Protein AF-A0A059A3P7-F1 (afdb_monomer_lite)

Radius of gyration: 15.94 Å; chains: 1; bounding box: 34×30×38 Å

Foldseek 3Di:
DDPPDDDLVVLPPPDPVVSVVSVVVVVVDDDDDDDDDDDQQQVVVLVVCVVVVDQEAEDEDFPDDDGHQVSCCVRRPHHYDYDYDDPVPCDPDSVDD

Organism: Eucalyptus grandis (NCBI:txid71139)

InterPro domains:
  IPR006016 UspA [PF00582] (36-84)
  IPR014729 Rossmann-like alpha/beta/alpha sandwich fold [G3DSA:3.40.50.620] (1-97)
  IPR044187 Universal stress protein A-like protein, plant [PTHR47710] (1-97)

Structure (mmCIF, N/CA/C/O backbone):
data_AF-A0A059A3P7-F1
#
_entry.id   AF-A0A059A3P7-F1
#
loop_
_atom_site.group_PDB
_atom_site.id
_atom_site.type_symbol
_atom_site.label_atom_id
_atom_site.label_alt_id
_atom_site.label_comp_id
_atom_site.label_asym_id
_atom_site.label_entity_id
_atom_site.label_seq_id
_atom_site.pdbx_PDB_ins_code
_atom_site.Cartn_x
_atom_site.Cartn_y
_atom_site.Cartn_z
_atom_site.occupancy
_atom_site.B_iso_or_equiv
_atom_site.auth_seq_id
_atom_site.auth_comp_id
_atom_site.auth_asym_id
_atom_site.auth_atom_id
_atom_site.pdbx_PDB_model_num
ATOM 1 N N . MET A 1 1 ? -7.674 19.382 8.454 1.00 39.47 1 MET A N 1
ATOM 2 C CA . MET A 1 1 ? -7.873 17.968 8.073 1.00 39.47 1 MET A CA 1
ATOM 3 C C . MET A 1 1 ? -7.998 18.019 6.567 1.00 39.47 1 MET A C 1
ATOM 5 O O . MET A 1 1 ? -9.077 18.288 6.060 1.00 39.47 1 MET A O 1
ATOM 9 N N . ASP A 1 2 ? -6.863 17.975 5.875 1.00 34.09 2 ASP A N 1
ATOM 10 C CA . ASP A 1 2 ? -6.805 18.312 4.453 1.00 34.09 2 ASP A CA 1
ATOM 11 C C . ASP A 1 2 ? -7.047 17.033 3.657 1.00 34.09 2 ASP A C 1
ATOM 13 O O . ASP A 1 2 ? -6.152 16.212 3.469 1.00 34.09 2 ASP A O 1
ATOM 17 N N . SER A 1 3 ? -8.306 16.810 3.283 1.00 39.25 3 SER A N 1
ATOM 18 C CA . SER A 1 3 ? -8.685 15.701 2.413 1.00 39.25 3 SER A CA 1
ATOM 19 C C . SER A 1 3 ? -8.147 15.996 1.012 1.00 39.25 3 SER A C 1
ATOM 21 O O . SER A 1 3 ? -8.518 16.995 0.395 1.00 39.25 3 SER A O 1
ATOM 23 N N . VAL A 1 4 ? -7.232 15.160 0.519 1.00 54.84 4 VAL A N 1
ATOM 24 C CA . VAL A 1 4 ? -6.734 15.257 -0.857 1.00 54.84 4 VAL A CA 1
ATOM 25 C C . VAL A 1 4 ? -7.826 14.715 -1.773 1.00 54.84 4 VAL A C 1
ATOM 27 O O . VAL A 1 4 ? -7.911 13.515 -2.019 1.00 54.84 4 VAL A O 1
ATOM 30 N N . TYR A 1 5 ? -8.702 15.602 -2.240 1.00 59.03 5 TYR A N 1
ATOM 31 C CA . TYR A 1 5 ? -9.744 15.256 -3.199 1.00 59.03 5 TYR A CA 1
ATOM 32 C C . TYR A 1 5 ? -9.170 15.288 -4.618 1.00 59.03 5 TYR A C 1
ATOM 34 O O . TYR A 1 5 ? -8.581 16.286 -5.045 1.00 59.03 5 TYR A O 1
ATOM 42 N N . ALA A 1 6 ? -9.341 14.201 -5.367 1.00 67.31 6 ALA A N 1
ATOM 43 C CA . ALA A 1 6 ? -9.031 14.201 -6.787 1.00 67.31 6 ALA A CA 1
ATOM 44 C C . ALA A 1 6 ? -10.164 14.905 -7.564 1.00 67.31 6 ALA A C 1
ATOM 46 O O . ALA A 1 6 ? -11.335 14.583 -7.392 1.00 67.31 6 ALA A O 1
ATOM 47 N N . SER A 1 7 ? -9.819 15.875 -8.412 1.00 70.44 7 SER A N 1
ATOM 48 C CA . SER A 1 7 ? -10.719 16.570 -9.344 1.00 70.44 7 SER A CA 1
ATOM 49 C C . SER A 1 7 ? -10.363 16.178 -10.783 1.00 70.44 7 SER A C 1
ATOM 51 O O . SER A 1 7 ? -9.194 15.873 -11.039 1.00 70.44 7 SER A O 1
ATOM 53 N N . PRO A 1 8 ? -11.299 16.246 -11.753 1.00 75.12 8 PRO A N 1
ATOM 54 C CA . PRO A 1 8 ? -10.985 16.091 -13.178 1.00 75.12 8 PRO A CA 1
ATOM 55 C C . PRO A 1 8 ? -9.811 16.966 -13.645 1.00 75.12 8 PRO A C 1
ATOM 57 O O . PRO A 1 8 ? -9.064 16.586 -14.550 1.00 75.12 8 PRO A O 1
ATOM 60 N N . ASP A 1 9 ? -9.614 18.119 -13.001 1.00 77.94 9 ASP A N 1
ATOM 61 C CA . ASP A 1 9 ? -8.513 19.039 -13.285 1.00 77.94 9 ASP A CA 1
ATOM 62 C C . ASP A 1 9 ? -7.131 18.421 -13.043 1.00 77.94 9 ASP A C 1
ATOM 64 O O . ASP A 1 9 ? -6.196 18.716 -13.790 1.00 77.94 9 ASP A O 1
ATOM 68 N N . ASN A 1 10 ? -7.017 17.499 -12.082 1.00 76.38 10 ASN A N 1
ATOM 69 C CA . ASN A 1 10 ? -5.768 16.807 -11.756 1.00 76.38 10 ASN A CA 1
ATOM 70 C C . ASN A 1 10 ? -5.297 15.867 -12.879 1.00 76.38 10 ASN A C 1
ATOM 72 O O . ASN A 1 10 ? -4.139 15.462 -12.891 1.00 76.38 10 ASN A O 1
ATOM 76 N N . PHE A 1 11 ? -6.165 15.537 -13.843 1.00 80.62 11 PHE A N 1
ATOM 77 C CA . PHE A 1 11 ? -5.863 14.617 -14.945 1.00 80.62 11 PHE A CA 1
ATOM 78 C C . PHE A 1 11 ? -5.668 15.333 -16.291 1.00 80.62 11 PHE A C 1
ATOM 80 O O . PHE A 1 11 ? -5.462 14.683 -17.318 1.00 80.62 11 PHE A O 1
ATOM 87 N N . LYS A 1 12 ? -5.739 16.673 -16.328 1.00 81.44 12 LYS A N 1
ATOM 88 C CA . LYS A 1 12 ? -5.697 17.452 -17.581 1.00 81.44 12 LYS A CA 1
ATOM 89 C C . LYS A 1 12 ? -4.400 17.285 -18.370 1.00 81.44 12 LYS A C 1
ATOM 91 O O . LYS A 1 12 ? -4.459 17.318 -19.597 1.00 81.44 12 LYS A O 1
ATOM 96 N N . SER A 1 13 ? -3.274 17.114 -17.681 1.00 83.00 13 SER A N 1
ATOM 97 C CA . SER A 1 13 ? -1.935 16.984 -18.269 1.00 83.00 13 SER A CA 1
ATOM 98 C C . SER A 1 13 ? -1.543 15.544 -18.625 1.00 83.00 13 SER A C 1
ATOM 100 O O . SER A 1 13 ? -0.473 15.336 -19.193 1.00 83.00 13 SER A O 1
ATOM 102 N N . LEU A 1 14 ? -2.382 14.549 -18.315 1.00 80.69 14 LEU A N 1
ATOM 103 C CA . LEU A 1 14 ? -2.079 13.145 -18.593 1.00 80.69 14 LEU A CA 1
ATOM 104 C C . LEU A 1 14 ? -2.306 12.784 -20.066 1.00 80.69 14 LEU A C 1
ATOM 106 O O . LEU A 1 14 ? -3.163 13.353 -20.749 1.00 80.69 14 LEU A O 1
ATOM 110 N N . LYS A 1 15 ? -1.568 11.774 -20.544 1.00 87.56 15 LYS A N 1
ATOM 111 C CA . LYS A 1 15 ? -1.790 11.163 -21.863 1.00 87.56 15 LYS A CA 1
ATOM 112 C C . LYS A 1 15 ? -3.223 10.630 -21.953 1.00 87.56 15 LYS A C 1
ATOM 114 O O . LYS A 1 15 ? -3.782 10.185 -20.957 1.00 87.56 15 LYS A O 1
ATOM 119 N N . GLN A 1 16 ? -3.803 10.622 -23.156 1.00 83.50 16 GLN A N 1
ATOM 120 C CA . GLN A 1 16 ? -5.224 10.311 -23.385 1.00 83.50 16 GLN A CA 1
ATOM 121 C C . GLN A 1 16 ? -5.695 9.026 -22.674 1.00 83.50 16 GLN A C 1
ATOM 123 O O . GLN A 1 16 ? -6.744 9.028 -22.038 1.00 83.50 16 GLN A O 1
ATOM 128 N N . ARG A 1 17 ? -4.895 7.951 -22.729 1.00 80.88 17 ARG A N 1
ATOM 129 C CA . ARG A 1 17 ? -5.190 6.667 -22.070 1.00 80.88 17 ARG A CA 1
ATOM 130 C C . ARG A 1 17 ? -5.297 6.801 -20.547 1.00 80.88 17 ARG A C 1
ATOM 132 O O . ARG A 1 17 ? -6.254 6.308 -19.952 1.00 80.88 17 ARG A O 1
ATOM 139 N N . ASP A 1 18 ? -4.339 7.484 -19.933 1.00 78.00 18 ASP A N 1
ATOM 140 C CA . ASP A 1 18 ? -4.253 7.649 -18.478 1.00 78.00 18 ASP A CA 1
ATOM 141 C C . ASP A 1 18 ? -5.254 8.684 -17.977 1.00 78.00 18 ASP A C 1
ATOM 143 O O . ASP A 1 18 ? -5.830 8.522 -16.908 1.00 78.00 18 ASP A O 1
ATOM 147 N N . LYS A 1 19 ? -5.549 9.700 -18.794 1.00 80.69 19 LYS A N 1
ATOM 148 C CA . LYS A 1 19 ? -6.619 10.666 -18.550 1.00 80.69 19 LYS A CA 1
ATOM 149 C C . LYS A 1 19 ? -7.987 9.991 -18.499 1.00 80.69 19 LYS A C 1
ATOM 151 O O . LYS A 1 19 ? -8.737 10.235 -17.561 1.00 80.69 19 LYS A O 1
ATOM 156 N N . THR A 1 20 ? -8.312 9.125 -19.462 1.00 80.50 20 THR A N 1
ATOM 157 C CA . THR A 1 20 ? -9.581 8.377 -19.455 1.00 80.50 20 THR A CA 1
ATOM 158 C C . THR A 1 20 ? -9.686 7.473 -18.228 1.00 80.50 20 THR A C 1
ATOM 160 O O . THR A 1 20 ? -10.723 7.460 -17.572 1.00 80.50 20 THR A O 1
ATOM 163 N N . ARG A 1 21 ? -8.605 6.771 -17.864 1.00 75.38 21 ARG A N 1
ATOM 164 C CA . ARG A 1 21 ? -8.561 5.951 -16.642 1.00 75.38 21 ARG A CA 1
ATOM 165 C C . ARG A 1 21 ? -8.705 6.786 -15.369 1.00 75.38 21 ARG A C 1
ATOM 167 O O . ARG A 1 21 ? -9.466 6.415 -14.486 1.00 75.38 21 ARG A O 1
ATOM 174 N N . GLY A 1 22 ? -8.008 7.916 -15.295 1.00 71.38 22 GLY A N 1
ATOM 175 C CA . GLY A 1 22 ? -8.044 8.842 -14.167 1.00 71.38 22 GLY A CA 1
ATOM 176 C C . GLY A 1 22 ? -9.416 9.473 -13.951 1.00 71.38 22 GLY A C 1
ATOM 177 O O . GLY A 1 22 ? -9.896 9.524 -12.825 1.00 71.38 22 GLY A O 1
ATOM 178 N N . ILE A 1 23 ? -10.090 9.874 -15.031 1.00 75.19 23 ILE A N 1
ATOM 179 C CA . ILE A 1 23 ? -11.469 10.373 -14.965 1.00 75.19 23 ILE A CA 1
ATOM 180 C C . ILE A 1 23 ? -12.434 9.257 -14.551 1.00 75.19 23 ILE A C 1
ATOM 182 O O . ILE A 1 23 ? -13.284 9.491 -13.703 1.00 75.19 23 ILE A O 1
ATOM 186 N N . HIS A 1 24 ? -12.277 8.038 -15.073 1.00 70.81 24 HIS A N 1
ATOM 187 C CA . HIS A 1 24 ? -13.117 6.910 -14.662 1.00 70.81 24 HIS A CA 1
ATOM 188 C C . HIS A 1 24 ? -12.940 6.548 -13.175 1.00 70.81 24 HIS A C 1
ATOM 190 O O . HIS A 1 24 ? -13.901 6.187 -12.505 1.00 70.81 24 HIS A O 1
ATOM 196 N N . LEU A 1 25 ? -11.740 6.719 -12.608 1.00 67.38 25 LEU A N 1
ATOM 197 C CA . LEU A 1 25 ? -11.515 6.554 -11.165 1.00 67.38 25 LEU A CA 1
ATOM 198 C C . LEU A 1 25 ? -12.324 7.550 -10.318 1.00 67.38 25 LEU A C 1
ATOM 200 O O . LEU A 1 25 ? -12.695 7.213 -9.196 1.00 67.38 25 LEU A O 1
ATOM 204 N N . LEU A 1 26 ? -12.632 8.739 -10.851 1.00 67.75 26 LEU A N 1
ATOM 205 C CA . LEU A 1 26 ? -13.526 9.694 -10.189 1.00 67.75 26 LEU A CA 1
ATOM 206 C C . LEU A 1 26 ? -14.982 9.223 -10.200 1.00 67.75 26 LEU A C 1
ATOM 208 O O . LEU A 1 26 ? -15.723 9.540 -9.282 1.00 67.75 26 LEU A O 1
ATOM 212 N N . GLU A 1 27 ? -15.409 8.457 -11.203 1.00 64.50 27 GLU A N 1
ATOM 213 C CA . GLU A 1 27 ? -16.767 7.892 -11.243 1.00 64.50 27 GLU A CA 1
ATOM 214 C C . GLU A 1 27 ? -16.957 6.798 -10.180 1.00 64.50 27 GLU A C 1
ATOM 216 O O . GLU A 1 27 ? -18.069 6.572 -9.707 1.00 64.50 27 GLU A O 1
ATOM 221 N N . CYS A 1 28 ? -15.863 6.173 -9.743 1.00 61.75 28 CYS A N 1
ATOM 222 C CA . CYS A 1 28 ? -15.839 5.142 -8.711 1.00 61.75 28 CYS A CA 1
ATOM 223 C C . CYS A 1 28 ? -15.718 5.698 -7.282 1.00 61.75 28 CYS A C 1
ATOM 225 O O . CYS A 1 28 ? -15.194 4.973 -6.442 1.00 61.75 28 CYS A O 1
ATOM 227 N N . PHE A 1 29 ? -16.146 6.944 -7.007 1.00 58.47 29 PHE A N 1
ATOM 228 C CA . PHE A 1 29 ? -15.979 7.653 -5.722 1.00 58.47 29 PHE A CA 1
ATOM 229 C C . PHE A 1 29 ? -15.979 6.720 -4.500 1.00 58.47 29 PHE A C 1
ATOM 231 O O . PHE A 1 29 ? -17.021 6.350 -3.958 1.00 58.47 29 PHE A O 1
ATOM 238 N N . VAL A 1 30 ? -14.777 6.351 -4.062 1.00 69.62 30 VAL A N 1
ATOM 239 C CA . VAL A 1 30 ? -14.553 5.560 -2.855 1.00 69.62 30 VAL A CA 1
ATOM 240 C C . VAL A 1 30 ? -14.312 6.531 -1.715 1.00 69.62 30 VAL A C 1
ATOM 242 O O . VAL A 1 30 ? -13.542 7.483 -1.852 1.00 69.62 30 VAL A O 1
ATOM 245 N N . GLN A 1 31 ? -14.963 6.298 -0.577 1.00 71.31 31 GLN A N 1
ATOM 246 C CA . GLN A 1 31 ? -14.599 6.999 0.649 1.00 71.31 31 GLN A CA 1
ATOM 247 C C . GLN A 1 31 ? -13.154 6.632 0.996 1.00 71.31 31 GLN A C 1
ATOM 249 O O . GLN A 1 31 ? -12.843 5.459 1.198 1.00 71.31 31 GLN A O 1
ATOM 254 N N . CYS A 1 32 ? -12.270 7.628 1.021 1.00 76.56 32 CYS A N 1
ATOM 255 C CA . CYS A 1 32 ? -10.855 7.437 1.303 1.00 76.56 32 CYS A CA 1
ATOM 256 C C . CYS A 1 32 ? -10.383 8.351 2.432 1.00 76.56 32 CYS A C 1
ATOM 258 O O . CYS A 1 32 ? -10.792 9.509 2.542 1.00 76.56 32 CYS A O 1
ATOM 260 N N . GLU A 1 33 ? -9.447 7.838 3.220 1.00 79.38 33 GLU A N 1
ATOM 261 C CA . GLU A 1 33 ? -8.705 8.591 4.219 1.00 79.38 33 GLU A CA 1
ATOM 262 C C . GLU A 1 33 ? -7.219 8.564 3.854 1.00 79.38 33 GLU A C 1
ATOM 264 O O . GLU A 1 33 ? -6.706 7.556 3.369 1.00 79.38 33 GLU A O 1
ATOM 269 N N . ALA A 1 34 ? -6.524 9.678 4.076 1.00 82.81 34 ALA A N 1
ATOM 270 C CA . ALA A 1 34 ? -5.100 9.804 3.797 1.00 82.81 34 ALA A CA 1
ATOM 271 C C . ALA A 1 34 ? -4.405 10.520 4.953 1.00 82.81 34 ALA A C 1
ATOM 273 O O . ALA A 1 34 ? -4.929 11.486 5.511 1.00 82.81 34 ALA A O 1
ATOM 274 N N . TRP A 1 35 ? -3.209 10.059 5.310 1.00 86.56 35 TRP A N 1
ATOM 275 C CA . TRP A 1 35 ? -2.389 10.694 6.335 1.00 86.56 35 TRP A CA 1
ATOM 276 C C . TRP A 1 35 ? -0.907 10.366 6.141 1.00 86.56 35 TRP A C 1
ATOM 278 O O . TRP A 1 35 ? -0.541 9.378 5.509 1.00 86.56 35 TRP A O 1
ATOM 288 N N . ILE A 1 36 ? -0.048 11.200 6.727 1.00 87.44 36 ILE A N 1
ATOM 289 C CA . ILE A 1 36 ? 1.411 11.061 6.671 1.00 87.44 36 ILE A CA 1
ATOM 290 C C . ILE A 1 36 ? 1.920 10.577 8.033 1.00 87.44 36 ILE A C 1
ATOM 292 O O . ILE A 1 36 ? 1.460 11.036 9.081 1.00 87.44 36 ILE A O 1
ATOM 296 N N . LYS A 1 37 ? 2.889 9.657 8.025 1.00 86.19 37 LYS A N 1
ATOM 297 C CA . LYS A 1 37 ? 3.600 9.166 9.214 1.00 86.19 37 LYS A CA 1
ATOM 298 C C . LYS A 1 37 ? 5.107 9.314 9.033 1.00 86.19 37 LYS A C 1
ATOM 300 O O . LYS A 1 37 ? 5.605 9.308 7.912 1.00 86.19 37 LYS A O 1
ATOM 305 N N . LYS A 1 38 ? 5.829 9.446 10.147 1.00 92.12 38 LYS A N 1
ATOM 306 C CA . LYS A 1 38 ? 7.290 9.578 10.182 1.00 92.12 38 LYS A CA 1
ATOM 307 C C . LYS A 1 38 ? 7.904 8.340 10.831 1.00 92.12 38 LYS A C 1
ATOM 309 O O . LYS A 1 38 ? 7.432 7.920 11.882 1.00 92.12 38 LYS A O 1
ATOM 314 N N . GLY A 1 39 ? 8.965 7.808 10.232 1.00 92.50 39 GLY A N 1
ATOM 315 C CA . GLY A 1 39 ? 9.695 6.638 10.722 1.00 92.50 39 GLY A CA 1
ATOM 316 C C . GLY A 1 39 ? 10.276 5.822 9.570 1.00 92.50 39 GLY A C 1
ATOM 317 O O . GLY A 1 39 ? 10.294 6.292 8.432 1.00 92.50 39 GLY A O 1
ATOM 318 N N . ASP A 1 40 ? 10.734 4.608 9.869 1.00 91.75 40 ASP A N 1
ATOM 319 C CA . ASP A 1 40 ? 11.134 3.639 8.848 1.00 91.75 40 ASP A CA 1
ATOM 320 C C . ASP A 1 40 ? 9.879 3.108 8.116 1.00 91.75 40 ASP A C 1
ATOM 322 O O . ASP A 1 40 ? 8.980 2.580 8.781 1.00 91.75 40 ASP A O 1
ATOM 326 N N . PRO A 1 41 ? 9.770 3.244 6.778 1.00 90.56 41 PRO A N 1
ATOM 327 C CA . PRO A 1 41 ? 8.546 2.914 6.050 1.00 90.56 41 PRO A CA 1
ATOM 328 C C . PRO A 1 41 ? 8.028 1.490 6.290 1.00 90.56 41 PRO A C 1
ATOM 330 O O . PRO A 1 41 ? 6.831 1.326 6.527 1.00 90.56 41 PRO A O 1
ATOM 333 N N . LYS A 1 42 ? 8.897 0.468 6.296 1.00 89.81 42 LYS A N 1
ATOM 334 C CA . LYS A 1 42 ? 8.477 -0.938 6.475 1.00 89.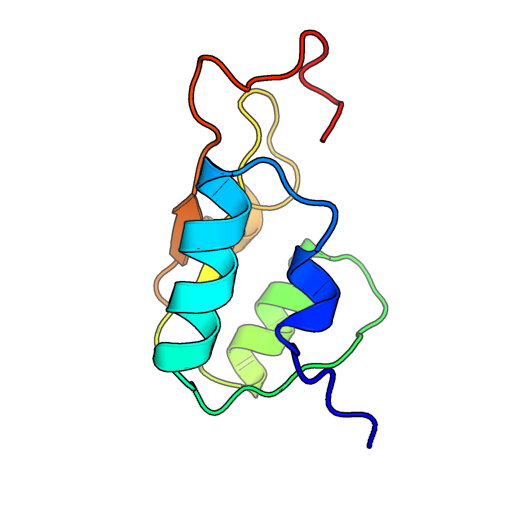81 42 LYS A CA 1
ATOM 335 C C . LYS A 1 42 ? 7.852 -1.191 7.846 1.00 89.81 42 LYS A C 1
ATOM 337 O O . LYS A 1 42 ? 6.870 -1.929 7.948 1.00 89.81 42 LYS A O 1
ATOM 342 N N . GLU A 1 43 ? 8.389 -0.570 8.893 1.00 93.12 43 GLU A N 1
ATOM 343 C CA . GLU A 1 43 ? 7.871 -0.713 10.256 1.00 93.12 43 GLU A CA 1
ATOM 344 C C . GLU A 1 43 ? 6.588 0.087 10.441 1.00 93.12 43 GLU A C 1
ATOM 346 O O . GLU A 1 43 ? 5.606 -0.426 10.979 1.00 93.12 43 GLU A O 1
ATOM 351 N N . VAL A 1 44 ? 6.585 1.328 9.949 1.00 95.69 44 VAL A N 1
ATOM 352 C CA . VAL A 1 44 ? 5.429 2.217 10.027 1.00 95.69 44 VAL A CA 1
ATOM 353 C C . VAL A 1 44 ? 4.238 1.584 9.319 1.00 95.69 44 VAL A C 1
ATOM 355 O O . VAL A 1 44 ? 3.183 1.485 9.928 1.00 95.69 44 VAL A O 1
ATOM 358 N N . ILE A 1 45 ? 4.392 1.075 8.093 1.00 94.94 45 ILE A N 1
ATOM 359 C CA . ILE A 1 45 ? 3.290 0.431 7.359 1.00 94.94 45 ILE A CA 1
ATOM 360 C C . ILE A 1 45 ? 2.711 -0.746 8.153 1.00 94.94 45 ILE A C 1
ATOM 362 O O . ILE A 1 45 ? 1.497 -0.816 8.338 1.00 94.94 45 ILE A O 1
ATOM 366 N N . CYS A 1 46 ? 3.552 -1.639 8.683 1.00 95.06 46 CYS A N 1
ATOM 367 C CA . CYS A 1 46 ? 3.069 -2.768 9.482 1.00 95.06 46 CYS A CA 1
ATOM 368 C C . CYS A 1 46 ? 2.369 -2.306 10.770 1.00 95.06 46 CYS A C 1
ATOM 370 O O . CYS A 1 46 ? 1.358 -2.884 11.165 1.00 95.06 46 CYS A O 1
ATOM 372 N N . HIS A 1 47 ? 2.860 -1.246 11.415 1.00 96.50 47 HIS A N 1
ATOM 373 C CA . HIS A 1 47 ? 2.205 -0.656 12.582 1.00 96.50 47 HIS A CA 1
ATOM 374 C C . HIS A 1 47 ? 0.838 -0.047 12.231 1.00 96.50 47 HIS A C 1
ATOM 376 O O . HIS A 1 47 ? -0.137 -0.244 12.959 1.00 96.50 47 HIS A O 1
ATOM 382 N N . GLU A 1 48 ? 0.737 0.645 11.095 1.00 95.94 48 GLU A N 1
ATOM 383 C CA . GLU A 1 48 ? -0.524 1.203 10.606 1.00 95.94 48 GLU A CA 1
ATOM 384 C C . GLU A 1 48 ? -1.533 0.104 10.269 1.00 95.94 48 GLU A C 1
ATOM 386 O O . GLU A 1 48 ? -2.704 0.256 10.606 1.00 95.94 48 GLU A O 1
ATOM 391 N N . VAL A 1 49 ? -1.092 -1.024 9.701 1.00 96.94 49 VAL A N 1
ATOM 392 C CA . VAL A 1 49 ? -1.946 -2.204 9.483 1.00 96.94 49 VAL A CA 1
ATOM 393 C C . VAL A 1 49 ? -2.536 -2.699 10.802 1.00 96.94 49 VAL A C 1
ATOM 395 O O . VAL A 1 49 ? -3.741 -2.920 10.873 1.00 96.94 49 VAL A O 1
ATOM 398 N N . LYS A 1 50 ? -1.740 -2.799 11.876 1.00 96.75 50 LYS A N 1
ATOM 399 C CA . LYS A 1 50 ? -2.256 -3.206 13.197 1.00 96.75 50 LYS A CA 1
ATOM 400 C C . LYS A 1 50 ? -3.253 -2.203 13.775 1.00 96.75 50 LYS A C 1
ATOM 402 O O . LYS A 1 50 ? -4.224 -2.601 14.414 1.00 96.75 50 LYS A O 1
ATOM 407 N N . ARG A 1 51 ? -3.017 -0.902 13.571 1.00 96.62 51 ARG A N 1
ATOM 408 C CA . ARG A 1 51 ? -3.886 0.161 14.097 1.00 96.62 51 ARG A CA 1
ATOM 409 C C . ARG A 1 51 ? -5.208 0.258 13.339 1.00 96.62 51 ARG A C 1
ATOM 411 O O . ARG A 1 51 ? -6.259 0.360 13.961 1.00 96.62 51 ARG A O 1
ATOM 418 N N . VAL A 1 52 ? -5.138 0.290 12.011 1.00 95.75 52 VAL A N 1
ATOM 419 C CA . VAL A 1 52 ? -6.288 0.512 11.122 1.00 95.75 52 VAL A CA 1
ATOM 420 C C . VAL A 1 52 ? -7.073 -0.780 10.912 1.00 95.75 52 VAL A C 1
ATOM 422 O O . VAL A 1 52 ? -8.291 -0.727 10.797 1.00 95.75 52 VAL A O 1
ATOM 425 N N . ARG A 1 53 ? -6.389 -1.932 10.932 1.00 96.31 53 ARG A N 1
ATOM 426 C CA . ARG A 1 53 ? -6.938 -3.264 10.634 1.00 96.31 53 ARG A CA 1
ATOM 427 C C . ARG A 1 53 ? -7.696 -3.294 9.299 1.00 96.31 53 ARG A C 1
ATOM 429 O O . ARG A 1 53 ? -8.894 -3.569 9.295 1.00 96.31 53 ARG A O 1
A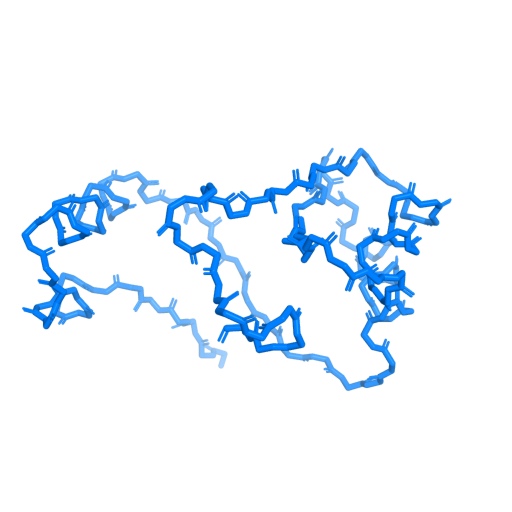TOM 436 N N . PRO A 1 54 ? -7.027 -2.973 8.177 1.00 95.56 54 PRO A N 1
ATOM 437 C CA . PRO A 1 54 ? -7.652 -3.071 6.866 1.00 95.56 54 PRO A CA 1
ATOM 438 C C . PRO A 1 54 ? -7.892 -4.540 6.488 1.00 95.56 54 PRO A C 1
ATOM 440 O O . PRO A 1 54 ? -7.167 -5.429 6.937 1.00 95.56 54 PRO A O 1
ATOM 443 N N . ASP A 1 55 ? -8.845 -4.785 5.589 1.00 97.00 55 ASP A N 1
ATOM 444 C CA . ASP A 1 55 ? -9.069 -6.121 5.014 1.00 97.00 55 ASP A CA 1
ATOM 445 C C . ASP A 1 55 ? -7.892 -6.590 4.138 1.00 97.00 55 ASP A C 1
ATOM 447 O O . ASP A 1 55 ? -7.695 -7.786 3.921 1.00 97.00 55 ASP A O 1
ATOM 451 N N . LEU A 1 56 ? -7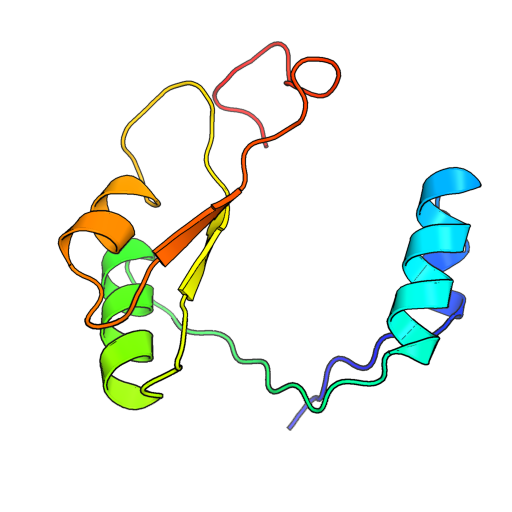.121 -5.637 3.607 1.00 95.94 56 LEU A N 1
ATOM 452 C CA . LEU A 1 5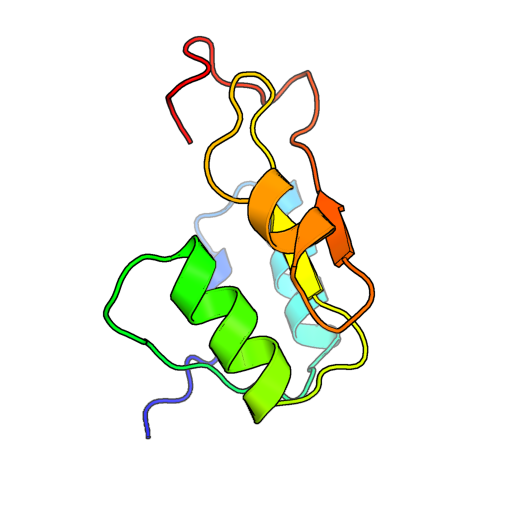6 ? -6.061 -5.841 2.625 1.00 95.94 56 LEU A CA 1
ATOM 453 C C . LEU A 1 56 ? -5.068 -4.670 2.664 1.00 95.94 56 LEU A C 1
ATOM 455 O O . LEU A 1 56 ? -5.468 -3.507 2.708 1.00 95.94 56 LEU A O 1
ATOM 459 N N . LEU A 1 57 ? -3.776 -4.975 2.536 1.00 95.12 57 LEU A N 1
ATOM 460 C CA . LEU A 1 57 ? -2.717 -4.015 2.226 1.00 95.12 57 LEU A CA 1
ATOM 461 C C . LEU A 1 57 ? -2.279 -4.131 0.757 1.00 95.12 57 LEU A C 1
ATOM 463 O O . LEU A 1 57 ? -1.891 -5.205 0.302 1.00 95.12 57 LEU A O 1
ATOM 467 N N . VAL A 1 58 ? -2.253 -3.013 0.029 1.00 93.06 58 VAL A N 1
ATOM 468 C CA . VAL A 1 58 ? -1.716 -2.944 -1.341 1.00 93.06 58 VAL A CA 1
ATOM 469 C C . VAL A 1 58 ? -0.375 -2.212 -1.339 1.00 93.06 58 VAL A C 1
ATOM 471 O O . VAL A 1 58 ? -0.282 -1.095 -0.836 1.00 93.06 58 VAL A O 1
ATOM 474 N N . VAL A 1 59 ? 0.658 -2.823 -1.923 1.00 90.69 59 VAL A N 1
ATOM 475 C CA . VAL A 1 59 ? 2.000 -2.232 -2.063 1.00 90.69 59 VAL A CA 1
ATOM 476 C C . VAL A 1 59 ? 2.547 -2.420 -3.477 1.00 90.69 59 VAL A C 1
ATOM 478 O O . VAL A 1 59 ? 2.316 -3.442 -4.122 1.00 90.69 59 VAL A O 1
ATOM 481 N N . GLY A 1 60 ? 3.302 -1.439 -3.969 1.00 85.38 60 GLY A N 1
ATOM 482 C CA . GLY A 1 60 ? 4.085 -1.591 -5.197 1.00 85.38 60 GLY A CA 1
ATOM 483 C C . GLY A 1 60 ? 5.360 -2.410 -4.956 1.00 85.38 60 GLY A C 1
ATOM 484 O O . GLY A 1 60 ? 5.904 -2.405 -3.851 1.00 85.38 60 GLY A O 1
ATOM 485 N N . SER A 1 61 ? 5.862 -3.103 -5.981 1.00 75.94 61 SER A N 1
ATOM 486 C CA . SER A 1 61 ? 7.171 -3.772 -5.949 1.00 75.94 61 SER A CA 1
ATOM 487 C C . SER A 1 61 ? 8.029 -3.401 -7.143 1.00 75.94 61 SER A C 1
ATOM 489 O O . SER A 1 61 ? 7.563 -3.413 -8.282 1.00 75.94 61 SER A O 1
ATOM 491 N N . LYS A 1 62 ? 9.317 -3.182 -6.866 1.00 69.81 62 LYS A N 1
ATOM 492 C CA . LYS A 1 62 ? 10.369 -3.126 -7.883 1.00 69.81 62 LYS A CA 1
ATOM 493 C C . LYS A 1 62 ? 10.766 -4.535 -8.321 1.00 69.81 62 LYS A C 1
ATOM 495 O O . LYS A 1 62 ? 10.503 -5.514 -7.616 1.00 69.81 62 LYS A O 1
ATOM 500 N N . GLU A 1 63 ? 11.380 -4.625 -9.493 1.00 58.62 63 GLU A N 1
ATOM 501 C CA . GLU A 1 63 ? 11.841 -5.883 -10.093 1.00 58.62 63 GLU A CA 1
ATOM 502 C C . GLU A 1 63 ? 13.195 -6.353 -9.544 1.00 58.62 63 GLU A C 1
ATOM 504 O O . GLU A 1 63 ? 13.517 -7.532 -9.669 1.00 58.62 63 GLU A O 1
ATOM 509 N N . LEU A 1 64 ? 13.952 -5.484 -8.862 1.00 52.56 64 LEU A N 1
ATOM 510 C CA . LEU A 1 64 ? 15.254 -5.829 -8.296 1.00 52.56 64 LEU A CA 1
ATOM 511 C C . LEU A 1 64 ? 15.412 -5.253 -6.876 1.00 52.56 64 LEU A C 1
ATOM 513 O O . LEU A 1 64 ? 15.649 -4.063 -6.697 1.00 52.56 64 LEU A O 1
ATOM 517 N N . GLY A 1 65 ? 15.304 -6.110 -5.856 1.00 53.34 65 GLY A N 1
ATOM 518 C CA . GLY A 1 65 ? 15.832 -5.830 -4.513 1.00 53.34 65 GLY A CA 1
ATOM 519 C C . GLY A 1 65 ? 14.823 -5.883 -3.346 1.00 53.34 65 GLY A C 1
ATOM 520 O O . GLY A 1 65 ? 13.701 -5.386 -3.464 1.00 53.34 65 GLY A O 1
ATOM 521 N N . PRO A 1 66 ? 15.220 -6.445 -2.186 1.00 51.88 66 PRO A N 1
ATOM 522 C CA . PRO A 1 66 ? 14.349 -6.663 -1.035 1.00 51.88 66 PRO A CA 1
ATOM 523 C C . PRO A 1 66 ? 14.351 -5.443 -0.112 1.00 51.88 66 PRO A C 1
ATOM 525 O O . PRO A 1 66 ? 15.152 -5.392 0.817 1.00 51.88 66 PRO A O 1
ATOM 528 N N . PHE A 1 67 ? 13.505 -4.435 -0.340 1.00 57.91 67 PHE A N 1
ATOM 529 C CA . PHE A 1 67 ? 13.637 -3.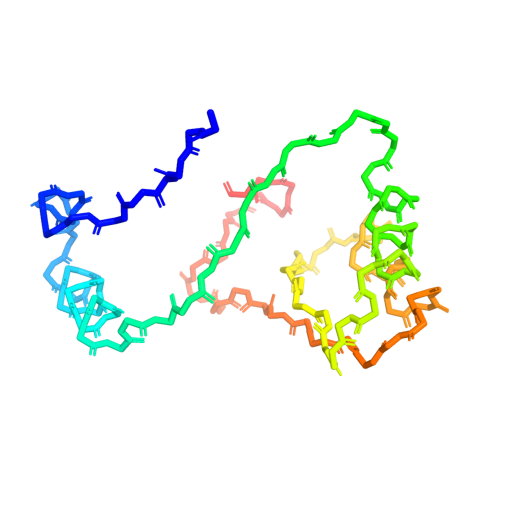224 0.490 1.00 57.91 67 PHE A CA 1
ATOM 530 C C . PHE A 1 67 ? 12.390 -2.763 1.241 1.00 57.91 67 PHE A C 1
ATOM 532 O O . PHE A 1 67 ? 12.551 -2.254 2.346 1.00 57.91 67 PHE A O 1
ATOM 539 N N . GLN A 1 68 ? 11.162 -2.993 0.760 1.00 59.78 68 GLN A N 1
ATOM 540 C CA . GLN A 1 68 ? 9.958 -2.585 1.517 1.00 59.78 68 GLN A CA 1
ATOM 541 C C . GLN A 1 68 ? 8.776 -3.559 1.364 1.00 59.78 68 GLN A C 1
ATOM 543 O O . GLN A 1 68 ? 8.170 -3.961 2.361 1.00 59.78 68 GLN A O 1
ATOM 548 N N . SER A 1 69 ? 8.476 -3.998 0.135 1.00 71.50 69 SER A N 1
ATOM 549 C CA . SER A 1 69 ? 7.346 -4.896 -0.159 1.00 71.50 69 SER A CA 1
ATOM 550 C C . SER A 1 69 ? 7.497 -6.269 0.505 1.00 71.50 69 SER A C 1
ATOM 552 O O . SER A 1 69 ? 6.557 -6.754 1.129 1.00 71.50 69 SER A O 1
ATOM 554 N N . GLU A 1 70 ? 8.690 -6.870 0.455 1.00 82.62 70 GLU A N 1
ATOM 555 C CA . GLU A 1 70 ? 8.944 -8.188 1.052 1.00 82.62 70 GLU A CA 1
ATOM 556 C C . GLU A 1 70 ? 8.772 -8.192 2.578 1.00 82.62 70 GLU A C 1
ATOM 558 O O . GLU A 1 70 ? 8.248 -9.154 3.142 1.00 82.62 70 GLU A O 1
ATOM 563 N N . PHE A 1 71 ? 9.165 -7.108 3.255 1.00 88.88 71 PHE A N 1
ATOM 564 C CA . PHE A 1 71 ? 8.962 -6.996 4.697 1.00 88.88 71 PHE A CA 1
ATOM 565 C C . PHE A 1 71 ? 7.471 -6.977 5.035 1.00 88.88 71 PHE A C 1
ATOM 567 O O . PHE A 1 71 ? 7.045 -7.725 5.914 1.00 88.88 71 PHE A O 1
ATOM 574 N N . CYS A 1 72 ? 6.678 -6.181 4.311 1.00 90.31 72 CYS A N 1
ATOM 575 C CA . CYS A 1 72 ? 5.234 -6.097 4.521 1.00 90.31 72 CYS A CA 1
ATOM 576 C C . CYS A 1 72 ? 4.549 -7.444 4.258 1.00 90.31 72 CYS A C 1
ATOM 578 O O . CYS A 1 72 ? 3.735 -7.870 5.066 1.00 90.31 72 CYS A O 1
ATOM 580 N N . VAL A 1 73 ? 4.937 -8.161 3.196 1.00 91.38 73 VAL A N 1
ATOM 581 C CA . VAL A 1 73 ? 4.413 -9.507 2.892 1.00 91.38 73 VAL A CA 1
ATOM 582 C C . VAL A 1 73 ? 4.657 -10.494 4.040 1.00 91.38 73 VAL A C 1
ATOM 584 O O . VAL A 1 73 ? 3.823 -11.358 4.290 1.00 91.38 73 VAL A O 1
ATOM 587 N N . LYS A 1 74 ? 5.787 -10.373 4.748 1.00 92.25 74 LYS A N 1
ATOM 588 C CA . LYS A 1 74 ? 6.160 -11.277 5.848 1.00 92.25 74 LYS A CA 1
ATOM 589 C C . LYS A 1 74 ? 5.582 -10.884 7.213 1.00 92.25 74 LYS A C 1
ATOM 591 O O . LYS A 1 74 ? 5.444 -11.761 8.060 1.00 92.25 74 LYS A O 1
ATOM 596 N N . HIS A 1 75 ? 5.293 -9.601 7.449 1.00 94.81 75 HIS A N 1
ATOM 597 C CA . HIS A 1 75 ? 5.016 -9.082 8.800 1.00 94.81 75 HIS A CA 1
ATOM 598 C C . HIS A 1 75 ? 3.687 -8.331 8.951 1.00 94.81 75 HIS A C 1
ATOM 600 O O . HIS A 1 75 ? 3.289 -8.048 10.082 1.00 94.81 75 HIS A O 1
ATOM 606 N N . ALA A 1 76 ? 3.000 -7.978 7.861 1.00 96.12 76 ALA A N 1
ATOM 607 C CA . ALA A 1 76 ? 1.694 -7.336 7.957 1.00 96.12 76 ALA A CA 1
ATOM 608 C C . ALA A 1 76 ? 0.646 -8.328 8.483 1.00 96.12 76 ALA A C 1
ATOM 610 O O . ALA A 1 76 ? 0.542 -9.457 8.012 1.00 96.12 76 ALA A O 1
ATOM 611 N N . GLU A 1 77 ? -0.178 -7.889 9.434 1.00 96.62 77 GLU A N 1
ATOM 612 C CA . GLU A 1 77 ? -1.260 -8.696 10.020 1.00 96.62 77 GLU A CA 1
ATOM 613 C C . GLU A 1 77 ? -2.554 -8.619 9.183 1.00 96.62 77 GLU A C 1
ATOM 615 O O . GLU A 1 77 ? -3.657 -8.537 9.714 1.00 96.62 77 GLU A O 1
ATOM 620 N N . CYS A 1 78 ? -2.413 -8.609 7.854 1.00 97.00 78 CYS A N 1
ATOM 621 C CA . CYS A 1 78 ? -3.509 -8.670 6.885 1.00 97.00 78 CYS A CA 1
ATOM 622 C C . CYS A 1 78 ? -2.994 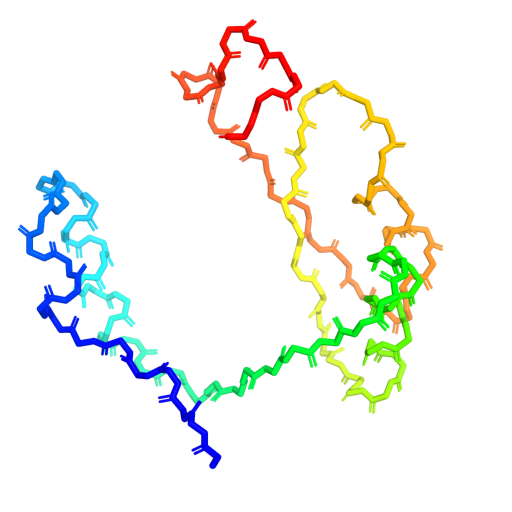-9.243 5.547 1.00 97.00 78 CYS A C 1
ATOM 624 O O . CYS A 1 78 ? -1.781 -9.235 5.312 1.00 97.00 78 CYS A O 1
ATOM 626 N N . PRO A 1 79 ? -3.876 -9.731 4.654 1.00 97.50 79 PRO A N 1
ATOM 627 C CA . PRO A 1 79 ? -3.500 -10.100 3.292 1.00 97.50 79 PRO A CA 1
ATOM 628 C C . PRO A 1 79 ? -2.779 -8.960 2.563 1.00 97.50 79 PRO A C 1
ATOM 630 O O . PRO A 1 79 ? -3.206 -7.807 2.627 1.00 97.50 79 PRO A O 1
ATOM 633 N N . VAL A 1 80 ? -1.708 -9.283 1.834 1.00 94.81 80 VAL A N 1
ATOM 634 C CA . VAL A 1 80 ? -0.904 -8.299 1.095 1.00 94.81 80 VAL A CA 1
ATOM 635 C C . VAL A 1 80 ? -0.977 -8.575 -0.403 1.00 94.81 80 VAL A C 1
ATOM 637 O O . VAL A 1 80 ? -0.651 -9.676 -0.850 1.00 94.81 80 VAL A O 1
ATOM 640 N N . ILE A 1 81 ? -1.367 -7.567 -1.187 1.00 93.88 81 ILE A N 1
ATOM 641 C CA . ILE A 1 81 ? -1.294 -7.589 -2.651 1.00 93.88 81 ILE A CA 1
ATOM 642 C C . ILE A 1 81 ? -0.115 -6.744 -3.101 1.00 93.88 81 ILE A C 1
ATOM 644 O O . ILE A 1 81 ? -0.027 -5.548 -2.818 1.00 93.88 81 ILE A O 1
ATOM 648 N N . THR A 1 82 ? 0.755 -7.379 -3.875 1.00 90.00 82 THR A N 1
ATOM 649 C CA . THR A 1 82 ? 1.924 -6.737 -4.458 1.00 90.00 82 THR A CA 1
ATOM 650 C C . THR A 1 82 ? 1.688 -6.473 -5.940 1.00 90.00 82 THR A C 1
ATOM 652 O O . THR A 1 82 ? 1.517 -7.411 -6.718 1.00 90.00 82 THR A O 1
ATOM 655 N N . ILE A 1 83 ? 1.710 -5.202 -6.339 1.00 87.56 83 ILE A N 1
ATOM 656 C CA . ILE A 1 83 ? 1.538 -4.775 -7.733 1.00 87.56 83 ILE A CA 1
ATOM 657 C C . ILE A 1 83 ? 2.917 -4.509 -8.344 1.00 87.56 83 ILE A C 1
ATOM 659 O O . ILE A 1 83 ? 3.715 -3.754 -7.789 1.00 87.56 83 ILE A O 1
ATOM 663 N N . LYS A 1 84 ? 3.204 -5.135 -9.489 1.00 82.75 84 LYS A N 1
ATOM 664 C CA . LYS A 1 84 ? 4.430 -4.904 -10.269 1.00 82.75 84 LYS A CA 1
ATOM 665 C C . LYS A 1 84 ? 4.142 -3.993 -11.458 1.00 82.75 84 LYS A C 1
ATOM 667 O O . LYS A 1 84 ? 3.019 -3.983 -11.965 1.00 82.75 84 LYS A O 1
ATOM 672 N N . ARG A 1 85 ? 5.164 -3.258 -11.905 1.00 77.44 85 ARG A N 1
ATOM 673 C CA . ARG A 1 85 ? 5.092 -2.499 -13.158 1.00 77.44 85 ARG A CA 1
ATOM 674 C C . ARG A 1 85 ? 4.925 -3.450 -14.354 1.00 77.44 85 ARG A C 1
ATOM 676 O O . ARG A 1 85 ? 5.405 -4.585 -14.294 1.00 77.44 85 ARG A O 1
ATOM 683 N N . PRO A 1 86 ? 4.246 -3.010 -15.424 1.00 79.62 86 PRO A N 1
ATOM 684 C CA . PRO A 1 86 ? 4.327 -3.670 -16.720 1.00 79.62 86 PRO A CA 1
ATOM 685 C C . PRO A 1 86 ? 5.786 -3.737 -17.189 1.00 79.62 86 PRO A C 1
ATOM 687 O O . PRO A 1 86 ? 6.546 -2.794 -16.974 1.00 79.62 86 PRO A O 1
ATOM 690 N N . ALA A 1 87 ? 6.174 -4.830 -17.847 1.00 73.56 87 ALA A N 1
ATOM 691 C CA . ALA A 1 87 ? 7.557 -5.038 -18.288 1.00 73.56 87 ALA A CA 1
ATOM 692 C C . ALA A 1 87 ? 8.044 -3.978 -19.301 1.00 73.56 87 ALA A C 1
ATOM 694 O O . ALA A 1 87 ? 9.240 -3.737 -19.419 1.00 73.56 87 ALA A O 1
ATOM 695 N N . ASP A 1 88 ? 7.128 -3.346 -20.035 1.00 75.38 88 ASP A N 1
ATOM 696 C CA . ASP A 1 88 ? 7.388 -2.287 -21.016 1.00 75.38 88 ASP A CA 1
ATOM 697 C C . ASP A 1 88 ? 7.538 -0.885 -20.401 1.00 75.38 88 ASP A C 1
ATOM 699 O O . ASP A 1 88 ? 8.010 0.033 -21.070 1.00 75.38 88 ASP A O 1
ATOM 703 N N . GLU A 1 89 ? 7.176 -0.723 -19.129 1.00 69.69 89 GLU A N 1
ATOM 704 C CA . GLU A 1 89 ? 7.280 0.528 -18.366 1.00 69.69 89 GLU A CA 1
ATOM 705 C C . GLU A 1 89 ? 8.349 0.442 -17.261 1.00 69.69 89 GLU A C 1
ATOM 707 O O . GLU A 1 89 ? 8.482 1.350 -16.437 1.00 69.69 89 GLU A O 1
ATOM 712 N N . ALA A 1 90 ? 9.118 -0.650 -17.228 1.00 66.06 90 ALA A N 1
ATOM 713 C CA . ALA A 1 90 ? 10.232 -0.801 -16.310 1.00 66.06 90 ALA A CA 1
ATOM 714 C C . ALA A 1 90 ? 11.353 0.203 -16.666 1.00 66.06 90 ALA A C 1
ATOM 716 O O . ALA A 1 90 ? 11.787 0.262 -17.822 1.00 66.06 90 ALA A O 1
ATOM 717 N N . PRO A 1 91 ? 11.835 1.014 -15.707 1.00 67.75 91 PRO A N 1
ATOM 718 C CA . PRO A 1 91 ? 12.956 1.910 -15.929 1.00 67.75 91 PRO A CA 1
ATOM 719 C C . PRO A 1 91 ? 14.220 1.115 -16.242 1.00 67.75 91 PRO A C 1
ATOM 721 O O . PRO A 1 91 ? 14.401 -0.016 -15.790 1.00 67.75 91 PRO A O 1
ATOM 724 N N . GLN A 1 92 ? 15.107 1.731 -17.026 1.00 67.62 92 GLN A N 1
ATOM 725 C CA . GLN A 1 92 ? 16.379 1.105 -17.386 1.00 67.62 92 GLN A CA 1
ATOM 726 C C . GLN A 1 92 ? 17.272 0.880 -16.161 1.00 67.62 92 GLN A C 1
ATOM 728 O O . GLN A 1 92 ? 18.002 -0.110 -16.126 1.00 67.62 92 GLN A O 1
ATOM 733 N N . ASP A 1 93 ? 17.188 1.770 -15.165 1.00 70.56 93 ASP A N 1
ATOM 734 C CA . ASP A 1 93 ? 17.780 1.548 -13.850 1.00 70.56 93 ASP A CA 1
ATOM 735 C C . ASP A 1 93 ? 16.724 0.957 -12.894 1.00 70.56 93 ASP A C 1
ATOM 737 O O . ASP A 1 93 ? 15.707 1.601 -12.622 1.00 70.56 93 ASP A O 1
ATOM 741 N N . PRO A 1 94 ? 16.938 -0.253 -12.352 1.00 63.00 94 PRO A N 1
ATOM 742 C CA . PRO A 1 94 ? 16.012 -0.883 -11.415 1.00 63.00 94 PRO A CA 1
ATOM 743 C C . PRO A 1 94 ? 15.886 -0.159 -10.062 1.00 63.00 94 PRO A C 1
ATOM 745 O O . PRO A 1 94 ? 14.981 -0.483 -9.287 1.00 63.00 94 PRO A O 1
ATOM 748 N N . ILE A 1 95 ? 16.782 0.786 -9.753 1.00 66.19 95 ILE A N 1
ATOM 749 C CA . ILE A 1 95 ? 16.742 1.610 -8.538 1.00 66.19 95 ILE A CA 1
ATOM 750 C C . ILE A 1 95 ? 15.744 2.762 -8.693 1.00 66.19 95 ILE A C 1
ATOM 752 O O . ILE A 1 95 ? 15.122 3.154 -7.698 1.00 66.19 95 ILE A O 1
ATOM 756 N N . ASP A 1 96 ? 15.527 3.244 -9.915 1.00 63.22 96 ASP A N 1
ATOM 757 C CA . ASP A 1 96 ? 14.617 4.349 -10.197 1.00 63.22 96 ASP A CA 1
ATOM 758 C C . ASP A 1 96 ? 13.140 3.904 -10.119 1.00 63.22 96 ASP A C 1
ATOM 760 O O . ASP A 1 96 ? 12.754 2.787 -10.499 1.00 63.22 96 ASP A O 1
ATOM 764 N N . ASP A 1 97 ? 12.301 4.775 -9.546 1.00 60.00 97 ASP A N 1
ATOM 765 C CA . ASP A 1 97 ? 10.832 4.664 -9.569 1.00 60.00 97 ASP A CA 1
ATOM 766 C C . ASP A 1 97 ? 10.227 5.556 -10.650 1.00 60.00 97 ASP A C 1
ATOM 768 O O . ASP A 1 97 ? 10.573 6.759 -10.687 1.00 60.00 97 ASP A O 1
#

Secondary structure (DSSP, 8-state):
-------GGGGTTS-HHHHHHHHHHHHT----------S-HHHHHHHHHHHH--S-EEEEE-SS--SSHHHHHHH-SS-EEEEEPPTTS--SSTT--

pLDDT: mean 78.91, std 14.88, range [34.09, 97.5]

Sequence (97 aa):
MDSVYASPDNFKSLKQRDKTRGIHLLECFVQCEAWIKKGDPKEVICHEVKRVRPDLLVVGSKELGPFQSEFCVKHAECPVITIKRPADEAPQDPIDD